Protein AF-A0A2V7NA55-F1 (afdb_monomer_lite)

Sequence (67 aa):
MVEAMNAVITGKPWTVFVPPLKEWVQAQEMVENALSAALAGQKTPEGAMIEAQAKVVELFKRAGYIK

Structure (mmCIF, N/CA/C/O backbone):
data_AF-A0A2V7NA55-F1
#
_entry.id   AF-A0A2V7NA55-F1
#
loop_
_atom_site.group_PDB
_atom_site.id
_atom_site.type_symbol
_atom_site.label_atom_id
_atom_site.label_alt_id
_atom_site.label_comp_id
_atom_site.label_asym_id
_atom_site.label_entity_id
_atom_site.label_seq_id
_atom_site.pdbx_PDB_ins_code
_atom_site.Cartn_x
_atom_site.Cartn_y
_atom_site.Cartn_z
_atom_site.occupancy
_atom_site.B_iso_or_equiv
_atom_site.auth_seq_id
_atom_site.auth_comp_id
_atom_site.auth_asym_id
_atom_site.auth_atom_id
_atom_site.pdbx_PDB_model_num
ATOM 1 N N . MET A 1 1 ? -7.838 0.280 24.058 1.00 50.09 1 MET A N 1
ATOM 2 C CA . MET A 1 1 ? -7.061 0.641 22.845 1.00 50.09 1 MET A CA 1
ATOM 3 C C . MET A 1 1 ? -5.580 0.854 23.159 1.00 50.09 1 MET A C 1
ATOM 5 O O . MET A 1 1 ? -4.762 0.213 22.519 1.00 50.09 1 MET A O 1
ATOM 9 N N . VAL A 1 2 ? -5.231 1.657 24.175 1.00 57.47 2 VAL A N 1
ATOM 10 C CA . VAL A 1 2 ? -3.832 1.937 24.576 1.00 57.47 2 VAL A CA 1
ATOM 11 C C . VAL A 1 2 ? -3.052 0.682 25.009 1.00 57.47 2 VAL A C 1
ATOM 13 O O . VAL A 1 2 ? -1.908 0.500 24.609 1.00 57.47 2 VAL A O 1
ATOM 16 N N . GLU A 1 3 ? -3.674 -0.233 25.755 1.00 49.06 3 GLU A N 1
ATOM 17 C CA . GLU A 1 3 ? -2.995 -1.448 26.247 1.00 49.06 3 GLU A CA 1
ATOM 18 C C . GLU A 1 3 ? -2.658 -2.449 25.131 1.00 49.06 3 GLU A C 1
ATOM 20 O O . GLU A 1 3 ? -1.567 -3.014 25.115 1.00 49.06 3 GLU A O 1
ATOM 25 N N . ALA A 1 4 ? -3.548 -2.609 24.146 1.00 53.00 4 ALA A N 1
ATOM 26 C CA . ALA A 1 4 ? -3.296 -3.450 22.975 1.00 53.00 4 ALA A CA 1
ATOM 27 C C . ALA A 1 4 ? -2.162 -2.884 22.100 1.00 53.00 4 ALA A C 1
ATOM 29 O O . ALA A 1 4 ? -1.342 -3.644 21.594 1.00 53.00 4 ALA A O 1
ATOM 30 N N . MET A 1 5 ? -2.069 -1.555 21.970 1.00 53.56 5 MET A N 1
ATOM 31 C CA . MET A 1 5 ? -0.964 -0.900 21.258 1.00 53.56 5 MET A CA 1
ATOM 32 C C . MET A 1 5 ? 0.377 -1.112 21.972 1.00 53.56 5 MET A C 1
ATOM 34 O O . MET A 1 5 ? 1.363 -1.462 21.325 1.00 53.56 5 MET A O 1
ATOM 38 N N . ASN A 1 6 ? 0.412 -0.979 23.302 1.00 53.72 6 ASN A N 1
ATOM 39 C CA . ASN A 1 6 ? 1.630 -1.205 24.087 1.00 53.72 6 ASN A CA 1
ATOM 40 C C . ASN A 1 6 ? 2.119 -2.662 24.018 1.00 53.72 6 ASN A C 1
ATOM 42 O O . ASN A 1 6 ? 3.328 -2.901 23.971 1.00 53.72 6 ASN A O 1
ATOM 46 N N . ALA A 1 7 ? 1.201 -3.632 23.961 1.00 52.34 7 ALA A N 1
ATOM 47 C CA . ALA A 1 7 ? 1.534 -5.051 23.831 1.00 52.34 7 ALA A CA 1
ATOM 48 C C . ALA A 1 7 ? 2.109 -5.420 22.448 1.00 52.34 7 ALA A C 1
ATOM 50 O O . ALA A 1 7 ? 2.979 -6.285 22.355 1.00 52.34 7 ALA A O 1
ATOM 51 N N . VAL A 1 8 ? 1.673 -4.753 21.371 1.00 52.91 8 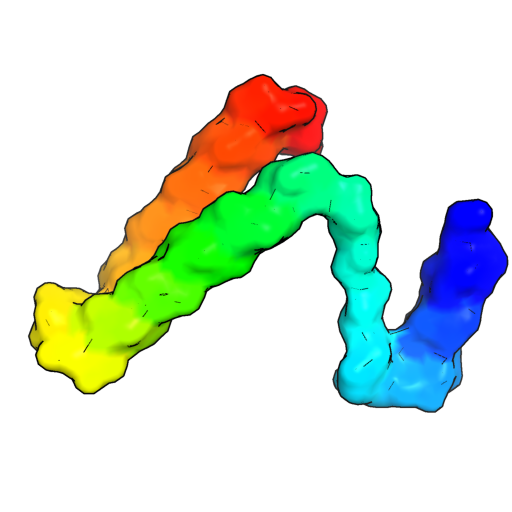VAL A N 1
ATOM 52 C CA . VAL A 1 8 ? 2.216 -4.992 20.020 1.00 52.91 8 VAL A CA 1
ATOM 53 C C . VAL A 1 8 ? 3.622 -4.403 19.864 1.00 52.91 8 VAL A C 1
ATOM 55 O O . VAL A 1 8 ? 4.482 -5.036 19.256 1.00 52.91 8 VAL A O 1
ATOM 58 N N . ILE A 1 9 ? 3.885 -3.23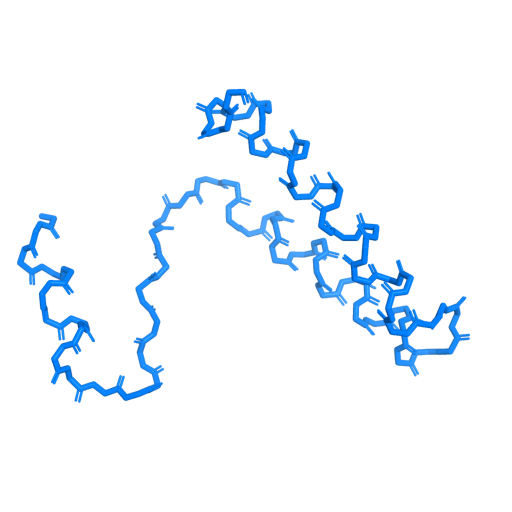9 20.467 1.00 53.62 9 ILE A N 1
ATOM 59 C CA . ILE A 1 9 ? 5.190 -2.554 20.389 1.00 53.62 9 ILE A CA 1
ATOM 60 C C . ILE A 1 9 ? 6.296 -3.329 21.126 1.00 53.62 9 ILE A C 1
ATOM 62 O O . ILE A 1 9 ? 7.458 -3.270 20.734 1.00 53.62 9 ILE A O 1
ATOM 66 N N . THR A 1 10 ? 5.952 -4.075 22.177 1.00 55.81 10 THR A N 1
ATOM 67 C CA . THR A 1 10 ? 6.931 -4.749 23.050 1.00 55.81 10 THR A CA 1
ATOM 68 C C . THR A 1 10 ? 7.183 -6.217 22.704 1.00 55.81 10 THR A C 1
ATOM 70 O O . THR A 1 10 ? 8.120 -6.812 23.229 1.00 55.81 10 THR A O 1
ATOM 73 N N . GLY A 1 11 ? 6.372 -6.819 21.831 1.00 52.94 11 GLY A N 1
ATOM 74 C CA . GLY A 1 11 ? 6.342 -8.271 21.686 1.00 52.94 11 GLY A CA 1
ATOM 75 C C . GLY A 1 11 ? 7.286 -8.849 20.640 1.00 52.94 11 GLY A C 1
ATOM 76 O O . GLY A 1 11 ? 8.121 -9.692 20.961 1.00 52.94 11 GLY A O 1
ATOM 77 N N . LYS A 1 12 ? 7.072 -8.534 19.359 1.00 54.22 12 LYS A N 1
ATOM 78 C CA . LYS A 1 12 ? 7.578 -9.361 18.253 1.00 54.22 12 LYS A CA 1
ATOM 79 C C . LYS A 1 12 ? 7.739 -8.522 16.972 1.00 54.22 12 LYS A C 1
ATOM 81 O O . LYS A 1 12 ? 6.771 -7.881 16.568 1.00 54.22 12 LYS A O 1
ATOM 86 N N . PRO A 1 13 ? 8.894 -8.560 16.273 1.00 57.47 13 PRO A N 1
ATOM 87 C CA . PRO A 1 13 ? 9.123 -7.778 15.047 1.00 57.47 13 PRO A CA 1
ATOM 88 C C . PRO A 1 13 ? 8.214 -8.173 13.869 1.00 57.47 13 PRO A C 1
ATOM 90 O O . PRO A 1 13 ? 8.205 -7.497 12.847 1.00 57.47 13 PRO A O 1
ATOM 93 N N . TRP A 1 14 ? 7.444 -9.257 14.002 1.00 54.16 14 TRP A N 1
ATOM 94 C CA . TRP A 1 14 ? 6.497 -9.739 12.996 1.00 54.16 14 TRP A CA 1
ATOM 95 C C . TRP A 1 14 ? 5.031 -9.378 13.279 1.00 54.16 14 TRP A C 1
ATOM 97 O O . TRP A 1 14 ? 4.159 -9.731 12.489 1.00 54.16 14 TRP A O 1
ATOM 107 N N . THR A 1 15 ? 4.726 -8.700 14.389 1.00 53.81 15 THR A N 1
ATOM 108 C CA . THR A 1 15 ? 3.372 -8.195 14.665 1.00 53.81 15 THR A CA 1
ATOM 109 C C . THR A 1 15 ? 3.292 -6.713 14.343 1.00 53.81 15 THR A C 1
ATOM 111 O O . THR A 1 15 ? 3.819 -5.883 15.076 1.00 53.81 15 THR A O 1
ATOM 114 N N . VAL A 1 16 ? 2.604 -6.380 13.251 1.00 62.00 16 VAL A N 1
ATOM 115 C CA . VAL A 1 16 ? 2.241 -5.000 12.915 1.00 62.00 16 VAL A CA 1
ATOM 116 C C . VAL A 1 16 ? 0.847 -4.735 13.470 1.00 62.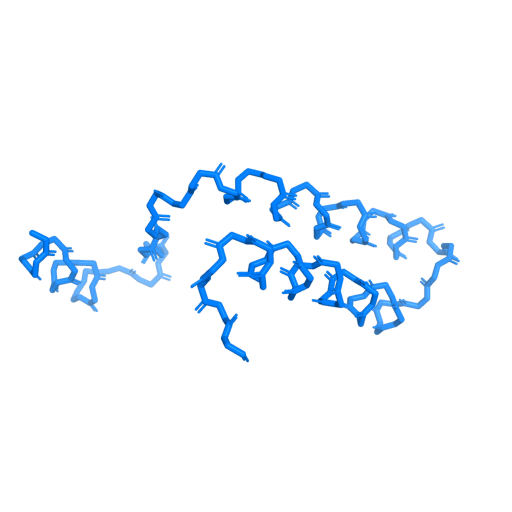00 16 VAL A C 1
ATOM 118 O O . VAL A 1 16 ? -0.096 -5.465 13.165 1.00 62.00 16 VAL A O 1
ATOM 121 N N . PHE A 1 17 ? 0.706 -3.692 14.290 1.00 60.44 17 PHE A N 1
ATOM 122 C CA . PHE A 1 17 ? -0.615 -3.196 14.657 1.00 60.44 17 PHE A CA 1
ATOM 123 C C . PHE A 1 17 ? -1.188 -2.456 13.456 1.00 60.44 17 PHE A C 1
ATOM 125 O O . PHE A 1 17 ? -0.803 -1.326 13.158 1.00 60.44 17 PHE A O 1
ATOM 132 N N . VAL A 1 18 ? -2.106 -3.117 12.768 1.00 66.88 18 VAL A N 1
ATOM 133 C CA . VAL A 1 18 ? -2.927 -2.499 11.742 1.00 66.88 18 VAL A CA 1
ATOM 134 C C . VAL A 1 18 ? -4.244 -2.098 12.407 1.00 66.88 18 VAL A C 1
ATOM 136 O O . VAL A 1 18 ? -5.021 -2.985 12.774 1.00 66.88 18 VAL A O 1
ATOM 139 N N . PRO A 1 19 ? -4.518 -0.798 12.620 1.00 65.69 19 PRO A N 1
ATOM 140 C CA . PRO A 1 19 ? -5.823 -0.382 13.110 1.00 65.69 19 PRO A CA 1
ATOM 14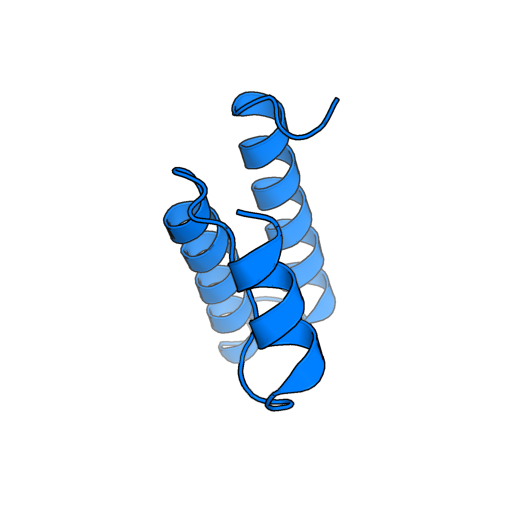1 C C . PRO A 1 19 ? -6.907 -0.841 12.119 1.00 65.69 19 PRO A C 1
ATOM 143 O O . PRO A 1 19 ? -6.690 -0.738 10.909 1.00 65.69 19 PRO A O 1
ATOM 146 N N . PRO A 1 20 ? -8.069 -1.330 12.590 1.00 75.38 20 PRO A N 1
ATOM 147 C CA . PRO A 1 20 ? -9.158 -1.753 11.716 1.00 75.38 20 PRO A CA 1
ATOM 148 C C . PRO A 1 20 ? -9.832 -0.521 11.093 1.00 75.38 20 PRO A C 1
ATOM 150 O O . PRO A 1 20 ? -10.885 -0.069 11.540 1.00 75.38 20 PRO A O 1
ATOM 153 N N . LEU A 1 21 ? -9.188 0.062 10.083 1.00 85.56 21 LEU A N 1
ATOM 154 C CA . LEU A 1 21 ? -9.773 1.094 9.234 1.00 85.56 21 LEU A CA 1
ATOM 155 C C . LEU A 1 21 ? -10.725 0.408 8.253 1.00 85.56 21 LEU A C 1
ATOM 157 O O . LEU A 1 21 ? -10.382 -0.637 7.698 1.00 85.56 21 LEU A O 1
ATOM 161 N N . LYS A 1 22 ? -11.911 0.980 8.016 1.00 90.75 22 LYS A N 1
ATOM 162 C CA . LYS A 1 22 ? -12.891 0.388 7.082 1.00 90.75 22 LYS A CA 1
ATOM 163 C C . LYS A 1 22 ? -12.309 0.274 5.668 1.00 90.75 22 LYS A C 1
ATOM 165 O O . LYS A 1 22 ? -12.612 -0.656 4.933 1.00 90.75 22 LYS A O 1
ATOM 170 N N . GLU A 1 23 ? -11.430 1.205 5.337 1.00 92.50 23 GLU A N 1
ATOM 171 C CA . GLU A 1 23 ? -10.749 1.391 4.067 1.00 92.50 23 GLU A CA 1
ATOM 172 C C . GLU A 1 23 ? -9.456 0.565 3.967 1.00 92.50 23 GLU A C 1
ATOM 174 O O . GLU A 1 23 ? -8.811 0.573 2.923 1.00 92.50 23 GLU A O 1
ATOM 179 N N . TRP A 1 24 ? -9.056 -0.150 5.029 1.00 89.06 24 TRP A N 1
ATOM 180 C CA . TRP A 1 24 ? -7.789 -0.889 5.070 1.00 89.06 24 TRP A CA 1
ATOM 181 C C . TRP A 1 24 ? -7.679 -1.935 3.956 1.00 89.06 24 TRP A C 1
ATOM 183 O O . TRP A 1 24 ? -6.677 -1.965 3.246 1.00 89.06 24 TRP A O 1
ATOM 193 N N . VAL A 1 25 ? -8.718 -2.757 3.775 1.00 91.19 25 VAL A N 1
ATOM 194 C CA . VAL A 1 25 ? -8.744 -3.805 2.739 1.00 91.19 25 VAL A CA 1
ATOM 195 C C . VAL A 1 25 ? -8.599 -3.182 1.350 1.00 91.19 25 VAL A C 1
ATOM 197 O O . VAL A 1 25 ? -7.761 -3.608 0.563 1.00 91.19 25 VAL A O 1
ATOM 200 N N . GLN A 1 26 ? -9.328 -2.095 1.090 1.00 94.31 26 GLN A N 1
ATOM 201 C CA . GLN A 1 26 ? -9.242 -1.370 -0.175 1.00 94.31 26 GLN A CA 1
ATOM 202 C C . GLN A 1 26 ? -7.847 -0.758 -0.400 1.00 94.31 26 GLN A C 1
ATOM 204 O O . GLN A 1 26 ? -7.339 -0.765 -1.521 1.00 94.31 26 GLN A O 1
ATOM 209 N N . ALA A 1 27 ? -7.203 -0.242 0.651 1.00 92.88 27 ALA A N 1
ATOM 210 C CA . ALA A 1 27 ? -5.840 0.275 0.563 1.00 92.88 27 ALA A CA 1
ATOM 211 C C . ALA A 1 27 ? -4.822 -0.838 0.252 1.00 92.88 27 ALA A C 1
ATOM 213 O O . ALA A 1 27 ? -3.921 -0.627 -0.560 1.00 92.88 27 ALA A O 1
ATOM 214 N N . GLN A 1 28 ? -4.976 -2.026 0.849 1.00 92.56 28 GLN A N 1
ATOM 215 C CA . GLN A 1 28 ? -4.133 -3.188 0.543 1.00 92.56 28 GLN A CA 1
ATOM 216 C C . GLN A 1 28 ? -4.296 -3.636 -0.908 1.00 92.56 28 GLN A C 1
ATOM 218 O O . GLN A 1 28 ? -3.294 -3.772 -1.606 1.00 92.56 28 GLN A O 1
ATOM 223 N N . GLU A 1 29 ? -5.531 -3.758 -1.397 1.00 95.00 29 GLU A N 1
ATOM 224 C CA . GLU A 1 29 ? -5.805 -4.114 -2.794 1.00 95.00 29 GLU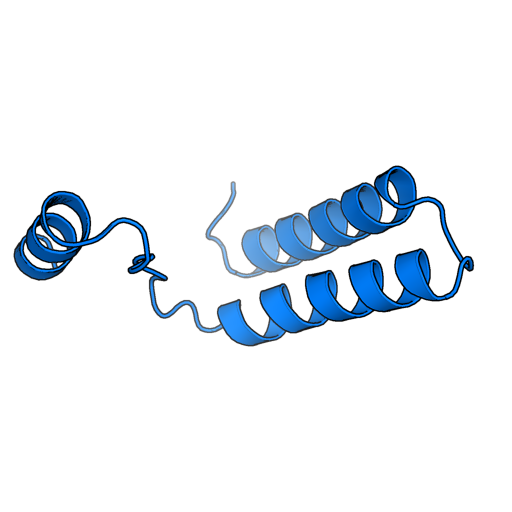 A CA 1
ATOM 225 C C . GLU A 1 29 ? -5.133 -3.141 -3.780 1.00 95.00 29 GLU A C 1
ATOM 227 O O . GLU A 1 29 ? -4.595 -3.553 -4.809 1.00 95.00 29 GLU A O 1
ATOM 232 N N . MET A 1 30 ? -5.113 -1.835 -3.483 1.00 95.38 30 MET A N 1
ATOM 233 C CA . MET A 1 30 ? -4.423 -0.844 -4.323 1.00 95.38 30 MET A CA 1
ATOM 234 C C . MET A 1 30 ? -2.913 -1.098 -4.405 1.00 95.38 30 MET A C 1
ATOM 236 O O . MET A 1 30 ? -2.329 -0.982 -5.486 1.00 95.38 30 MET A O 1
ATOM 240 N N . VAL A 1 31 ? -2.286 -1.442 -3.278 1.00 94.31 31 VAL A N 1
ATOM 241 C CA . VAL A 1 31 ? -0.846 -1.721 -3.202 1.00 94.31 31 VAL A CA 1
ATOM 242 C C . VAL A 1 31 ? -0.507 -3.058 -3.862 1.00 94.31 31 VAL A C 1
ATOM 244 O O . VAL A 1 31 ? 0.447 -3.128 -4.634 1.00 94.31 31 VAL A O 1
ATOM 247 N N . GLU A 1 32 ? -1.302 -4.102 -3.633 1.00 95.25 32 GLU A N 1
ATOM 248 C CA . GLU A 1 32 ? -1.101 -5.428 -4.233 1.00 95.25 32 GLU A CA 1
ATOM 249 C C . GLU A 1 32 ? -1.214 -5.396 -5.762 1.00 95.25 32 GLU A C 1
ATOM 251 O O . GLU A 1 32 ? -0.392 -5.991 -6.466 1.00 95.25 32 GLU A O 1
ATOM 256 N N . ASN A 1 33 ? -2.174 -4.638 -6.296 1.00 96.38 33 ASN A N 1
ATOM 257 C CA . ASN A 1 33 ? -2.312 -4.442 -7.738 1.00 96.38 33 ASN A CA 1
ATOM 258 C C . ASN A 1 33 ? -1.106 -3.709 -8.340 1.00 96.38 33 ASN A C 1
ATOM 260 O O . ASN A 1 33 ? -0.630 -4.070 -9.418 1.00 96.38 33 ASN A O 1
ATOM 264 N N . ALA A 1 34 ? -0.584 -2.694 -7.648 1.00 95.19 34 ALA A N 1
ATOM 265 C CA . ALA A 1 34 ? 0.603 -1.975 -8.095 1.00 95.19 34 ALA A CA 1
ATOM 266 C C . ALA A 1 34 ? 1.853 -2.860 -8.071 1.00 95.19 34 ALA A C 1
ATOM 268 O O . ALA A 1 34 ? 2.606 -2.888 -9.046 1.00 95.19 34 ALA A O 1
ATOM 269 N N . LEU A 1 35 ? 2.038 -3.638 -7.004 1.00 94.69 35 LEU A N 1
ATOM 270 C CA . LEU A 1 35 ? 3.119 -4.613 -6.918 1.00 94.69 35 LEU A CA 1
ATOM 271 C C . LEU A 1 35 ? 3.020 -5.645 -8.047 1.00 94.69 35 LEU A C 1
ATOM 273 O O . LEU A 1 35 ? 4.017 -5.931 -8.704 1.00 94.69 35 LEU A O 1
ATOM 277 N N . SER A 1 36 ? 1.817 -6.147 -8.328 1.00 96.19 36 SER A N 1
ATOM 278 C CA . SER A 1 36 ? 1.577 -7.088 -9.427 1.00 96.19 36 SER A CA 1
ATOM 279 C C . SER A 1 36 ? 1.938 -6.484 -10.788 1.00 96.19 36 SER A C 1
ATOM 281 O O . SER A 1 36 ? 2.608 -7.133 -11.589 1.00 96.19 36 SER A O 1
ATOM 283 N N . ALA A 1 37 ? 1.574 -5.222 -11.038 1.00 94.75 37 ALA A N 1
ATOM 284 C CA . ALA A 1 37 ? 1.938 -4.516 -12.268 1.00 94.75 37 ALA A CA 1
ATOM 285 C C . ALA A 1 37 ? 3.458 -4.309 -12.403 1.00 94.75 37 ALA A C 1
ATOM 287 O O . ALA A 1 37 ? 4.003 -4.429 -13.503 1.00 94.75 37 ALA A O 1
ATOM 288 N N . ALA A 1 38 ? 4.151 -4.035 -11.292 1.00 96.25 38 ALA A N 1
ATOM 289 C CA . ALA A 1 38 ? 5.607 -3.928 -11.267 1.00 96.25 38 ALA A CA 1
ATOM 290 C C . ALA A 1 38 ? 6.287 -5.278 -11.544 1.00 96.25 38 ALA A C 1
ATOM 292 O O . ALA A 1 38 ? 7.185 -5.355 -12.380 1.00 96.25 38 ALA A O 1
ATOM 293 N N . LEU A 1 39 ? 5.830 -6.356 -10.897 1.00 96.19 39 LEU A N 1
ATOM 294 C CA . LEU A 1 39 ? 6.357 -7.711 -11.099 1.00 96.19 39 LEU A CA 1
ATOM 295 C C . LEU A 1 39 ? 6.104 -8.232 -12.519 1.00 96.19 39 LEU A C 1
ATOM 297 O O . LEU A 1 39 ? 6.930 -8.959 -13.063 1.00 96.19 39 LEU A O 1
ATOM 301 N N . ALA A 1 40 ? 4.999 -7.822 -13.142 1.00 97.12 40 ALA A N 1
ATOM 302 C CA . ALA A 1 40 ? 4.693 -8.120 -14.537 1.00 97.12 40 ALA A CA 1
ATOM 303 C C . ALA A 1 40 ? 5.489 -7.263 -15.545 1.00 97.12 40 ALA A C 1
ATOM 305 O O . ALA A 1 40 ? 5.304 -7.420 -16.751 1.00 97.12 40 ALA A O 1
ATOM 306 N N . GLY A 1 41 ? 6.335 -6.332 -15.085 1.00 96.06 41 GLY A N 1
ATOM 307 C CA . GLY A 1 41 ? 7.119 -5.441 -15.946 1.00 96.06 41 GLY A CA 1
ATOM 308 C C . GLY A 1 41 ? 6.294 -4.376 -16.678 1.00 96.06 41 GLY A C 1
ATOM 309 O O . GLY A 1 41 ? 6.806 -3.723 -17.583 1.00 96.06 41 GLY A O 1
ATOM 310 N N . GLN A 1 42 ? 5.027 -4.177 -16.300 1.00 96.50 42 GLN A N 1
ATOM 311 C CA . GLN A 1 42 ? 4.152 -3.165 -16.908 1.00 96.50 42 GLN A CA 1
ATOM 312 C C . GLN A 1 42 ? 4.530 -1.747 -16.468 1.00 96.50 42 GLN A C 1
ATOM 314 O O . GLN A 1 42 ? 4.260 -0.779 -17.178 1.00 96.50 42 GLN A O 1
ATOM 319 N N . LYS A 1 43 ? 5.131 -1.624 -15.280 1.00 92.88 43 LYS A N 1
ATOM 320 C CA . LYS A 1 43 ? 5.631 -0.375 -14.699 1.00 92.88 43 LYS A CA 1
ATOM 321 C C . LYS A 1 43 ? 6.947 -0.632 -13.983 1.00 92.88 43 LYS A C 1
ATOM 323 O O . LYS A 1 43 ? 7.221 -1.749 -13.550 1.00 92.88 43 LYS A O 1
ATOM 328 N N . THR A 1 44 ? 7.742 0.419 -13.805 1.00 95.94 44 THR A N 1
ATOM 329 C CA . THR A 1 44 ? 8.860 0.356 -12.861 1.00 95.94 44 THR A CA 1
ATOM 330 C C . THR A 1 44 ? 8.315 0.189 -11.435 1.00 95.94 44 THR A C 1
ATOM 332 O O . THR A 1 44 ? 7.231 0.708 -11.142 1.00 95.94 44 THR A O 1
ATOM 335 N N . PRO A 1 45 ? 9.041 -0.493 -10.528 1.00 93.69 45 PRO A N 1
ATOM 336 C CA . PRO A 1 45 ? 8.623 -0.618 -9.131 1.00 93.69 45 PRO A CA 1
ATOM 337 C C . PRO A 1 45 ? 8.331 0.736 -8.476 1.00 93.69 45 PRO A C 1
ATOM 339 O O . PRO A 1 45 ? 7.306 0.903 -7.822 1.00 93.69 45 PRO A O 1
ATOM 342 N N . GLU A 1 46 ? 9.188 1.728 -8.719 1.00 93.94 46 GLU A N 1
ATOM 343 C CA . GLU A 1 46 ? 9.014 3.088 -8.208 1.00 93.94 46 GLU A CA 1
ATOM 344 C C . GLU A 1 46 ? 7.735 3.748 -8.745 1.00 93.94 46 GLU A C 1
ATOM 346 O O . GLU A 1 46 ? 6.925 4.246 -7.965 1.00 93.94 46 GLU A O 1
ATOM 351 N N . GLY A 1 47 ? 7.495 3.685 -10.059 1.00 94.44 47 GLY A N 1
ATOM 352 C CA . GLY A 1 47 ? 6.302 4.275 -10.670 1.00 94.44 47 GLY A CA 1
ATOM 353 C C . GLY A 1 47 ? 5.006 3.631 -10.175 1.00 94.44 47 GLY A C 1
ATOM 354 O O . GLY A 1 47 ? 4.044 4.330 -9.860 1.00 94.44 47 GLY A O 1
ATOM 355 N N . ALA A 1 48 ? 4.989 2.302 -10.040 1.00 95.25 48 ALA A N 1
ATOM 356 C CA . ALA A 1 48 ? 3.835 1.581 -9.514 1.00 95.25 48 ALA A CA 1
ATOM 357 C C . ALA A 1 48 ? 3.515 1.984 -8.064 1.00 95.25 48 ALA A C 1
ATOM 359 O O . ALA A 1 48 ? 2.354 2.236 -7.733 1.00 95.25 48 ALA A O 1
ATOM 360 N N . MET A 1 49 ? 4.537 2.097 -7.211 1.00 94.44 49 MET A N 1
ATOM 361 C CA . MET A 1 49 ? 4.352 2.460 -5.805 1.00 94.44 49 MET A CA 1
ATOM 362 C C . MET A 1 49 ? 3.954 3.929 -5.620 1.00 94.44 49 MET A C 1
ATOM 364 O O . MET A 1 49 ? 3.108 4.209 -4.771 1.00 94.44 49 MET A O 1
ATOM 368 N N . ILE A 1 50 ? 4.475 4.854 -6.436 1.00 96.00 50 ILE A N 1
ATOM 369 C CA . ILE A 1 50 ? 4.046 6.265 -6.434 1.00 96.00 50 ILE A CA 1
ATOM 370 C C . ILE A 1 50 ? 2.550 6.376 -6.758 1.00 96.00 50 ILE A C 1
ATOM 372 O O . ILE A 1 50 ? 1.806 7.075 -6.066 1.00 96.00 50 ILE A O 1
ATOM 376 N N . GLU A 1 51 ? 2.078 5.659 -7.779 1.00 92.88 51 GLU A N 1
ATOM 377 C CA . GLU A 1 51 ? 0.657 5.656 -8.129 1.00 92.88 51 GLU A CA 1
ATOM 378 C C . GLU A 1 51 ? -0.220 5.018 -7.048 1.00 92.88 51 GLU A C 1
ATOM 380 O O . GLU A 1 51 ? -1.302 5.530 -6.752 1.00 92.88 51 GLU A O 1
ATOM 385 N N . ALA A 1 52 ? 0.229 3.910 -6.449 1.00 96.00 52 ALA A N 1
ATOM 386 C CA . ALA A 1 52 ? -0.473 3.279 -5.335 1.00 96.00 52 ALA A CA 1
ATOM 387 C C . ALA A 1 52 ? -0.596 4.239 -4.150 1.00 96.00 52 ALA A C 1
ATOM 389 O O . ALA A 1 52 ? -1.687 4.415 -3.609 1.00 96.00 52 ALA A O 1
ATOM 390 N N . GLN A 1 53 ? 0.498 4.919 -3.797 1.00 94.19 53 GLN A N 1
ATOM 391 C CA . GLN A 1 53 ? 0.512 5.912 -2.731 1.00 94.19 53 GLN A CA 1
ATOM 392 C C . GLN A 1 53 ? -0.486 7.041 -3.004 1.00 94.19 53 GLN A C 1
ATOM 394 O O . GLN A 1 53 ? -1.245 7.398 -2.106 1.00 94.19 53 GLN A O 1
ATOM 399 N N . ALA A 1 54 ? -0.540 7.575 -4.228 1.00 96.19 54 ALA A N 1
ATOM 400 C CA . ALA A 1 54 ? -1.500 8.620 -4.583 1.00 96.19 54 ALA A CA 1
ATOM 401 C C . ALA A 1 54 ? -2.957 8.164 -4.374 1.00 96.19 54 ALA A C 1
ATOM 403 O O . ALA A 1 54 ? -3.745 8.887 -3.760 1.00 96.19 54 ALA A O 1
ATOM 404 N N . LYS A 1 55 ? -3.297 6.941 -4.806 1.00 96.62 55 LYS A N 1
ATOM 405 C CA . LYS A 1 55 ? -4.642 6.357 -4.642 1.00 96.62 55 LYS A CA 1
ATOM 406 C C . LYS A 1 55 ? -5.000 6.113 -3.174 1.00 96.62 55 LYS A C 1
ATOM 408 O O . LYS A 1 55 ? -6.110 6.432 -2.756 1.00 96.62 55 LYS A O 1
ATOM 413 N N . VAL A 1 56 ? -4.059 5.601 -2.378 1.00 95.12 56 VAL A N 1
ATOM 414 C CA . VAL A 1 56 ? -4.252 5.375 -0.935 1.00 95.12 56 VAL A CA 1
ATOM 415 C C . VAL A 1 56 ? -4.424 6.701 -0.189 1.00 95.12 56 VAL A C 1
ATOM 417 O O . VAL A 1 56 ? -5.308 6.827 0.658 1.00 95.12 56 VAL A O 1
ATOM 420 N N . VAL A 1 57 ? -3.631 7.723 -0.525 1.00 94.81 57 VAL A N 1
ATOM 421 C CA . VAL A 1 57 ? -3.782 9.068 0.052 1.00 94.81 57 VAL A CA 1
ATOM 422 C C . VAL A 1 57 ? -5.148 9.653 -0.294 1.00 94.81 57 VAL A C 1
ATOM 424 O O . VAL A 1 57 ? -5.807 10.215 0.577 1.00 94.81 57 VAL A O 1
ATOM 427 N N . GLU A 1 58 ? -5.602 9.515 -1.539 1.00 96.44 58 GLU A N 1
ATOM 428 C CA . GLU A 1 58 ? -6.927 9.978 -1.947 1.00 96.44 58 GLU A CA 1
ATOM 429 C C . GLU A 1 58 ? -8.052 9.256 -1.189 1.00 96.44 58 GLU A C 1
ATOM 431 O O . GLU A 1 58 ? -8.969 9.909 -0.685 1.00 96.44 58 GLU A O 1
ATOM 436 N N . LEU A 1 59 ? -7.956 7.931 -1.044 1.00 95.06 59 LEU A N 1
ATOM 437 C CA . LEU A 1 59 ? -8.887 7.123 -0.255 1.00 95.06 59 LEU A CA 1
ATOM 4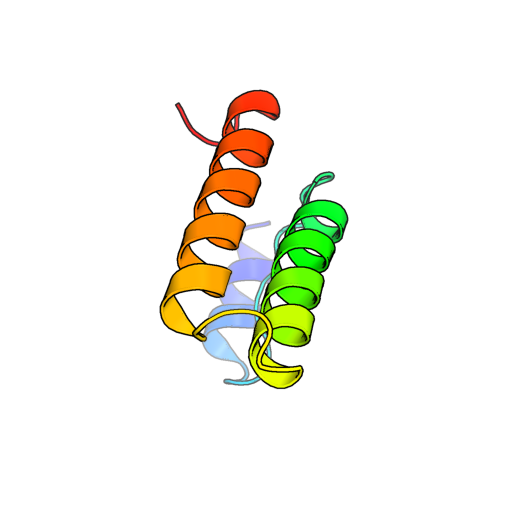38 C C . LEU A 1 59 ? -8.983 7.633 1.188 1.00 95.06 59 LEU A C 1
ATOM 440 O O . LEU A 1 59 ? -10.076 7.903 1.687 1.00 95.06 59 LEU A O 1
ATOM 444 N N . PHE A 1 60 ? -7.843 7.837 1.845 1.00 93.56 60 PHE A N 1
ATOM 445 C CA . PHE A 1 60 ? -7.811 8.290 3.233 1.00 93.56 60 PHE A CA 1
ATOM 446 C C . PHE A 1 60 ? -8.174 9.768 3.419 1.00 93.56 60 PHE A C 1
ATOM 448 O O . PHE A 1 60 ? -8.685 10.126 4.481 1.00 93.56 60 PHE A O 1
ATOM 455 N N . LYS A 1 61 ? -8.007 10.618 2.398 1.00 94.81 61 LYS A N 1
ATOM 456 C CA . LYS A 1 61 ? -8.594 11.968 2.385 1.00 94.81 61 LYS A CA 1
ATOM 457 C C . LYS A 1 61 ? -10.120 11.911 2.337 1.00 94.81 61 LYS A C 1
ATOM 459 O O . LYS A 1 61 ? -10.776 12.569 3.137 1.00 94.81 61 LYS A O 1
ATOM 464 N N . ARG A 1 62 ? -10.698 11.085 1.454 1.00 94.50 62 ARG A N 1
ATOM 465 C CA . ARG A 1 62 ? -12.161 10.908 1.348 1.00 94.50 62 ARG A CA 1
ATOM 466 C C . ARG A 1 62 ? -12.772 10.326 2.627 1.00 94.50 62 ARG A C 1
ATOM 468 O O . ARG A 1 62 ? -13.870 10.720 3.001 1.00 94.50 62 ARG A O 1
ATOM 475 N N . ALA A 1 63 ? -12.051 9.437 3.308 1.00 92.50 63 ALA A N 1
ATOM 476 C CA . ALA A 1 63 ? -12.455 8.865 4.593 1.00 92.50 63 ALA A CA 1
ATOM 477 C C . ALA A 1 63 ? -12.249 9.812 5.797 1.00 92.50 63 ALA A C 1
ATOM 479 O O . ALA A 1 63 ? -12.675 9.502 6.908 1.00 92.50 63 ALA A O 1
ATOM 480 N N . GLY A 1 64 ? -11.609 10.971 5.597 1.00 92.56 64 GLY A N 1
ATOM 481 C CA . GLY A 1 64 ? -11.393 11.976 6.642 1.00 92.56 64 GLY A CA 1
ATOM 482 C C . GLY A 1 64 ? -10.225 11.689 7.592 1.00 92.56 64 GLY A C 1
ATOM 483 O O . GLY A 1 64 ? -10.116 12.342 8.629 1.00 92.56 64 GLY A O 1
ATOM 484 N N . TYR A 1 65 ? -9.342 10.742 7.260 1.00 87.62 65 TYR A N 1
ATOM 485 C CA . TYR A 1 65 ? -8.149 10.433 8.060 1.00 87.62 65 TYR A CA 1
ATOM 486 C C . TYR A 1 65 ? -6.974 11.374 7.782 1.00 87.62 65 TYR A C 1
ATOM 488 O O . TYR A 1 65 ? -6.135 11.586 8.656 1.00 87.62 65 TYR A O 1
ATOM 496 N N . ILE A 1 66 ? -6.911 11.937 6.574 1.00 85.94 66 ILE A N 1
ATOM 497 C CA . ILE A 1 66 ? -5.885 12.892 6.145 1.00 85.94 66 ILE A CA 1
ATOM 498 C C . ILE A 1 66 ? -6.581 14.212 5.811 1.00 85.94 66 ILE A C 1
ATOM 500 O O . ILE A 1 66 ? -7.557 14.213 5.060 1.00 85.94 66 ILE A O 1
ATOM 504 N N . LYS A 1 67 ? -6.083 15.318 6.375 1.00 81.06 67 LYS A N 1
ATOM 505 C CA . LYS A 1 67 ? -6.551 16.679 6.074 1.00 81.06 67 LYS A CA 1
ATOM 506 C C . LYS A 1 67 ? -5.830 17.264 4.864 1.00 81.06 67 LYS A C 1
ATOM 508 O O . LYS A 1 67 ? -4.635 16.942 4.677 1.00 81.06 67 LYS A O 1
#

pLDDT: mean 82.67, std 17.47, range [49.06, 97.12]

Foldseek 3Di:
DVVVVVCQVPDDPPRDDDDPDPCVVVLVVLLVVLVVCCVVVVDPNVVSVVVSVVVSQVSCVVVVNHD

Radius of gyration: 14.87 Å; chains: 1; bounding box: 22×26×43 Å

Secondary structure (DSSP, 8-state):
-HHHHHHHHHH-TT-------TTHHHHHHHHHHHHHHHHTTSS-HHHHHHHHHHHHHHHHHHTTS--